Protein AF-A0A1Y3BWA6-F1 (afdb_monomer_lite)

Structure (mmCIF, N/CA/C/O backbone):
data_AF-A0A1Y3BWA6-F1
#
_entry.id   AF-A0A1Y3BWA6-F1
#
loop_
_atom_site.group_PDB
_atom_site.id
_atom_site.type_symbol
_atom_site.label_atom_id
_atom_site.label_alt_id
_atom_site.label_comp_id
_atom_site.label_asym_id
_atom_site.label_entity_id
_atom_site.label_seq_id
_atom_site.pdbx_PDB_ins_code
_atom_site.Cartn_x
_atom_site.Cartn_y
_atom_site.Cartn_z
_atom_site.occupancy
_atom_site.B_iso_or_equiv
_atom_site.auth_seq_id
_atom_site.auth_comp_id
_atom_site.auth_asym_id
_atom_site.auth_atom_id
_atom_site.pdbx_PDB_model_num
ATOM 1 N N . MET A 1 1 ? -6.007 6.193 -4.474 1.00 77.12 1 MET A N 1
ATOM 2 C CA . MET A 1 1 ? -5.509 5.708 -5.780 1.00 77.12 1 MET A CA 1
ATOM 3 C C . MET A 1 1 ? -4.002 5.804 -5.734 1.00 77.12 1 MET A C 1
ATOM 5 O O . MET A 1 1 ? -3.511 6.867 -5.378 1.00 77.12 1 MET A O 1
ATOM 9 N N . VAL A 1 2 ? -3.301 4.713 -6.017 1.00 83.81 2 VAL A N 1
ATOM 10 C CA . VAL A 1 2 ? -1.838 4.628 -5.932 1.00 83.81 2 VAL A CA 1
ATOM 11 C C . VAL A 1 2 ? -1.287 4.510 -7.344 1.00 83.81 2 VAL A C 1
ATOM 13 O O . VAL A 1 2 ? -1.851 3.779 -8.150 1.00 83.81 2 VAL A O 1
ATOM 16 N N . ASP A 1 3 ? -0.221 5.233 -7.663 1.00 89.31 3 ASP A N 1
ATOM 17 C CA . ASP A 1 3 ? 0.506 5.042 -8.919 1.00 89.31 3 ASP A CA 1
ATOM 18 C C . ASP A 1 3 ? 1.421 3.818 -8.783 1.00 89.31 3 ASP A C 1
ATOM 20 O O . ASP A 1 3 ? 2.412 3.867 -8.058 1.00 89.31 3 ASP A O 1
ATOM 24 N N . ALA A 1 4 ? 1.067 2.711 -9.438 1.00 89.81 4 ALA A N 1
ATOM 25 C CA . ALA A 1 4 ? 1.789 1.449 -9.309 1.00 89.81 4 ALA A CA 1
ATOM 26 C C . ALA A 1 4 ? 3.185 1.498 -9.952 1.00 89.81 4 ALA A C 1
ATOM 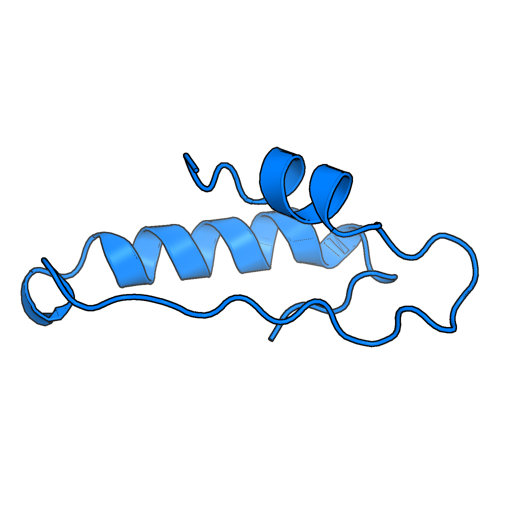28 O O . ALA A 1 4 ? 4.019 0.655 -9.638 1.00 89.81 4 ALA A O 1
ATOM 29 N N . ALA A 1 5 ? 3.456 2.464 -10.836 1.00 89.94 5 ALA A N 1
ATOM 30 C CA . ALA A 1 5 ? 4.751 2.624 -11.497 1.00 89.94 5 ALA A CA 1
ATOM 31 C C . ALA A 1 5 ? 5.688 3.608 -10.773 1.00 89.94 5 ALA A C 1
ATOM 33 O O . ALA A 1 5 ? 6.877 3.658 -11.081 1.00 89.94 5 ALA A O 1
ATOM 34 N N . ASP A 1 6 ? 5.186 4.375 -9.798 1.00 91.94 6 ASP A N 1
ATOM 35 C CA . ASP A 1 6 ? 5.974 5.354 -9.042 1.00 91.94 6 ASP A CA 1
ATOM 36 C C . ASP A 1 6 ? 6.317 4.834 -7.639 1.00 91.94 6 ASP A C 1
ATOM 38 O O . ASP A 1 6 ? 5.686 5.171 -6.634 1.00 91.94 6 ASP A O 1
ATOM 42 N N . HIS A 1 7 ? 7.367 4.016 -7.581 1.00 89.06 7 HIS A N 1
ATOM 43 C CA . HIS A 1 7 ? 7.812 3.322 -6.366 1.00 89.06 7 HIS A CA 1
ATOM 44 C C . HIS A 1 7 ? 8.211 4.296 -5.251 1.00 89.06 7 HIS A C 1
ATOM 46 O O . HIS A 1 7 ? 8.062 3.996 -4.071 1.00 89.06 7 HIS A O 1
ATOM 52 N N . SER A 1 8 ? 8.653 5.506 -5.609 1.00 91.50 8 SER A N 1
ATOM 53 C CA . SER A 1 8 ? 9.047 6.535 -4.640 1.00 91.50 8 SER A CA 1
ATOM 54 C C . SER A 1 8 ? 7.879 7.049 -3.792 1.00 91.50 8 SER A C 1
ATOM 56 O O . SER A 1 8 ? 8.081 7.529 -2.676 1.00 91.50 8 SER A O 1
ATOM 58 N N . LYS A 1 9 ? 6.645 6.929 -4.300 1.00 89.25 9 LYS A N 1
ATOM 59 C CA . LYS A 1 9 ? 5.422 7.400 -3.635 1.00 89.25 9 LYS A CA 1
ATOM 60 C C . LYS A 1 9 ? 4.698 6.323 -2.838 1.00 89.25 9 LYS A C 1
ATOM 62 O O . LYS A 1 9 ? 3.711 6.637 -2.168 1.00 89.25 9 LYS A O 1
ATOM 67 N N . ILE A 1 10 ? 5.166 5.079 -2.896 1.00 88.50 10 ILE A N 1
ATOM 68 C CA . ILE A 1 10 ? 4.528 3.939 -2.233 1.00 88.50 10 ILE A CA 1
ATOM 69 C C . ILE A 1 10 ? 4.533 4.121 -0.714 1.00 88.50 10 ILE A C 1
ATOM 71 O O . ILE A 1 10 ? 3.467 4.094 -0.104 1.00 88.50 10 ILE A O 1
ATOM 75 N N . GLU A 1 11 ? 5.679 4.443 -0.112 1.00 89.75 11 GLU A N 1
ATOM 76 C CA . GLU A 1 11 ? 5.773 4.645 1.344 1.00 89.75 11 GLU A CA 1
ATOM 77 C C . GLU A 1 11 ? 4.926 5.829 1.846 1.00 89.75 11 GLU A C 1
ATOM 79 O O . GLU A 1 11 ? 4.290 5.748 2.902 1.00 89.75 11 GLU A O 1
ATOM 84 N N . ALA A 1 12 ? 4.847 6.915 1.070 1.00 90.94 12 ALA A N 1
ATOM 85 C CA . ALA A 1 12 ? 3.969 8.041 1.391 1.00 90.94 12 ALA A CA 1
ATOM 86 C C . ALA A 1 12 ? 2.487 7.630 1.329 1.00 90.94 12 ALA A C 1
ATOM 88 O O . ALA A 1 12 ? 1.733 7.878 2.269 1.00 90.94 12 ALA A O 1
ATOM 89 N N . SER A 1 13 ? 2.089 6.929 0.262 1.00 91.12 13 SER A N 1
ATOM 90 C CA . SER A 1 13 ? 0.716 6.442 0.067 1.00 91.12 13 SER A CA 1
ATOM 91 C C . SER A 1 13 ? 0.292 5.462 1.164 1.00 91.12 13 SER A C 1
ATOM 93 O O . SER A 1 13 ? -0.827 5.537 1.668 1.00 91.12 13 SER A O 1
ATOM 95 N N . LYS A 1 14 ? 1.201 4.575 1.577 1.00 90.56 14 LYS A N 1
ATOM 96 C CA . LYS A 1 14 ? 1.026 3.662 2.709 1.00 90.56 14 LYS A CA 1
ATOM 97 C C . LYS A 1 14 ? 0.820 4.428 4.013 1.00 90.56 14 LYS A C 1
ATOM 99 O O . LYS A 1 14 ? -0.137 4.156 4.731 1.00 90.56 14 LYS A O 1
ATOM 104 N N . THR A 1 15 ? 1.680 5.401 4.312 1.00 91.50 15 THR A N 1
ATOM 105 C CA . THR A 1 15 ? 1.566 6.215 5.535 1.00 91.50 15 THR A CA 1
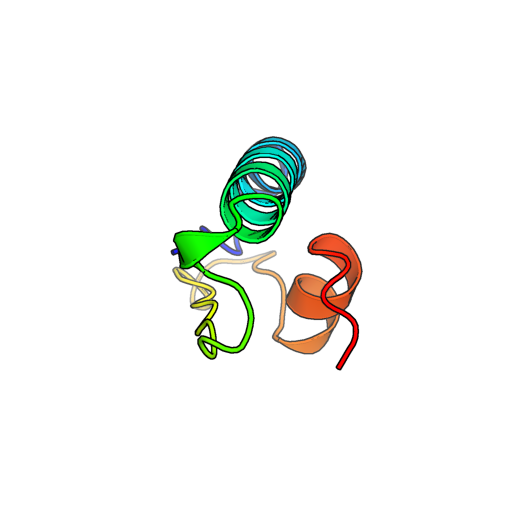ATOM 106 C C . THR A 1 15 ? 0.214 6.924 5.604 1.00 91.50 15 THR A C 1
ATOM 108 O O . THR A 1 15 ? -0.454 6.894 6.638 1.00 91.50 15 THR A O 1
ATOM 111 N N . GLU A 1 16 ? -0.230 7.513 4.493 1.00 91.69 16 GLU A N 1
ATOM 112 C CA . GLU A 1 16 ? -1.545 8.148 4.405 1.00 91.69 16 GLU A CA 1
ATOM 113 C C . GLU A 1 16 ? -2.689 7.144 4.580 1.00 91.69 16 GLU A C 1
ATOM 115 O O . GLU A 1 16 ? -3.622 7.419 5.336 1.00 91.69 16 GLU A O 1
ATOM 120 N N . LEU A 1 17 ? -2.615 5.971 3.939 1.00 91.38 17 LEU A N 1
ATOM 121 C CA . LEU A 1 17 ? -3.626 4.919 4.062 1.00 91.38 17 LEU A CA 1
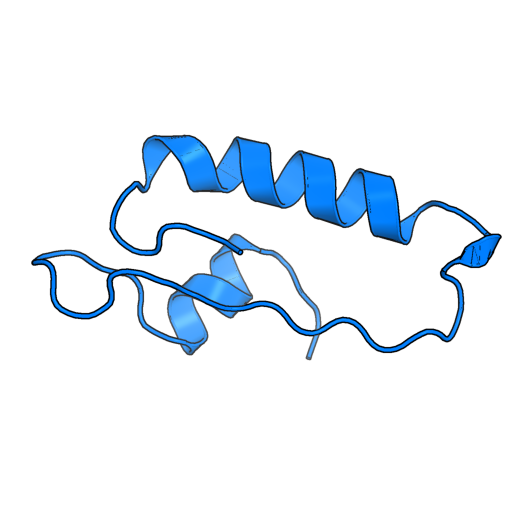ATOM 122 C C . LEU A 1 17 ? -3.781 4.457 5.514 1.00 91.38 17 LEU A C 1
ATOM 124 O O . LEU A 1 17 ? -4.895 4.449 6.032 1.00 91.38 17 LEU A O 1
ATOM 128 N N . HIS A 1 18 ? -2.682 4.125 6.195 1.00 90.69 18 HIS A N 1
ATOM 129 C CA . HIS A 1 18 ? -2.718 3.708 7.603 1.00 90.69 18 HIS A CA 1
ATOM 130 C C . HIS A 1 18 ? -3.185 4.846 8.520 1.00 90.69 18 HIS A C 1
ATOM 132 O O . HIS A 1 18 ? -3.972 4.621 9.439 1.00 90.69 18 HIS A O 1
ATOM 138 N N . GLY A 1 19 ? -2.793 6.088 8.223 1.00 91.81 19 GLY A N 1
ATOM 139 C CA . GLY A 1 19 ? -3.313 7.275 8.900 1.00 91.81 19 GLY A CA 1
ATOM 140 C C . GLY A 1 19 ? -4.830 7.428 8.751 1.00 91.81 19 GLY A C 1
ATOM 141 O O . GLY A 1 19 ? -5.516 7.755 9.720 1.00 91.81 19 GLY A O 1
ATOM 142 N N . LEU A 1 20 ? -5.380 7.148 7.566 1.00 90.00 20 LEU A N 1
ATOM 143 C CA . LEU A 1 20 ? -6.826 7.120 7.343 1.00 90.00 20 LEU A CA 1
ATOM 144 C C . LEU A 1 20 ? -7.484 5.973 8.115 1.00 90.00 20 LEU A C 1
ATOM 146 O O . LEU A 1 20 ? -8.424 6.230 8.859 1.00 90.00 20 LEU A O 1
ATOM 150 N N . LEU A 1 21 ? -6.971 4.747 8.005 1.00 89.38 21 LEU A N 1
ATOM 151 C CA . LEU A 1 21 ? -7.535 3.568 8.674 1.00 89.38 21 LEU A CA 1
ATOM 152 C C . LEU A 1 21 ? -7.515 3.675 10.207 1.00 89.38 21 LEU A C 1
ATOM 154 O O . LEU A 1 21 ? -8.373 3.102 10.868 1.00 89.38 21 LEU A O 1
ATOM 158 N N . SER A 1 22 ? -6.592 4.453 10.781 1.00 90.56 22 SER A N 1
ATOM 159 C CA . SER A 1 22 ? -6.557 4.721 12.227 1.00 90.56 22 SER A CA 1
ATOM 160 C C . SER A 1 22 ? -7.708 5.599 12.744 1.00 90.56 22 SER A C 1
ATOM 162 O O . SER A 1 22 ? -7.872 5.749 13.956 1.00 90.56 22 SER A O 1
ATOM 164 N N . LYS A 1 23 ? -8.506 6.212 11.857 1.00 92.31 23 LYS A N 1
ATOM 165 C CA . LYS A 1 23 ? -9.613 7.091 12.251 1.00 92.31 23 LYS A CA 1
ATOM 166 C C . LYS A 1 23 ? -10.820 6.257 12.694 1.00 92.31 23 LYS A C 1
ATOM 168 O O . LYS A 1 23 ? -11.343 5.505 11.874 1.00 92.31 23 LYS A O 1
ATOM 173 N N . PRO A 1 24 ? -11.373 6.474 13.904 1.00 92.12 24 PRO A N 1
ATOM 174 C CA . PRO A 1 24 ? -12.516 5.701 14.405 1.00 92.12 24 PRO A CA 1
ATOM 175 C C . PRO A 1 24 ? -13.754 5.731 13.498 1.00 92.12 24 PRO A C 1
ATOM 177 O O . PRO A 1 24 ? -14.526 4.786 13.467 1.00 92.12 24 PRO A O 1
ATOM 180 N N . GLN A 1 25 ? -13.952 6.804 12.721 1.00 92.38 25 GLN A N 1
ATOM 181 C CA . GLN A 1 25 ? -15.095 6.899 11.800 1.00 92.38 25 GLN A CA 1
ATOM 182 C C . GLN A 1 25 ? -15.006 5.941 10.605 1.00 92.38 25 GLN A C 1
ATOM 184 O O . GLN A 1 25 ? -16.005 5.741 9.920 1.00 92.38 25 GLN A O 1
ATOM 189 N N . LEU A 1 26 ? -13.816 5.412 10.318 1.00 89.31 26 LEU A N 1
ATOM 190 C CA . LEU A 1 26 ? -13.571 4.473 9.227 1.00 89.31 26 LEU A CA 1
ATOM 191 C C . LEU A 1 26 ? -13.509 3.021 9.721 1.00 89.31 26 LEU A C 1
ATOM 193 O O . LEU A 1 26 ? -13.333 2.109 8.915 1.00 89.31 26 LEU A O 1
ATOM 197 N N . GLU A 1 27 ? -13.699 2.790 11.023 1.00 90.06 27 GLU A N 1
ATOM 198 C CA . GLU A 1 27 ? -13.763 1.448 11.593 1.00 90.06 27 GLU A CA 1
ATOM 199 C C . GLU A 1 27 ? -14.940 0.661 10.996 1.00 90.06 27 GLU A C 1
ATOM 201 O O . GLU A 1 27 ? -16.076 1.133 10.943 1.00 90.06 27 GLU A O 1
ATOM 206 N N . GLY A 1 28 ? -14.654 -0.544 10.498 1.00 87.44 28 GLY A N 1
ATOM 207 C CA . GLY A 1 28 ? -15.643 -1.409 9.848 1.00 87.44 28 GLY A CA 1
ATOM 208 C C . GLY A 1 28 ? -16.060 -0.979 8.436 1.00 87.44 28 GLY A C 1
ATOM 209 O O . GLY A 1 28 ? -16.850 -1.685 7.807 1.00 87.44 28 GLY A O 1
ATOM 210 N N . ILE A 1 29 ? -15.534 0.132 7.906 1.00 91.31 29 ILE A N 1
ATOM 211 C CA . ILE A 1 29 ? -15.809 0.564 6.533 1.00 91.31 29 ILE A CA 1
ATOM 212 C C . ILE A 1 29 ? -14.809 -0.111 5.584 1.00 91.31 29 ILE A C 1
ATOM 214 O O . ILE A 1 29 ? -13.600 0.065 5.743 1.00 91.31 29 ILE A O 1
ATOM 218 N N . PRO A 1 30 ? -15.273 -0.866 4.572 1.00 88.69 30 PRO A N 1
ATOM 219 C CA . PRO A 1 30 ? -14.378 -1.478 3.602 1.00 88.69 30 PRO A CA 1
ATOM 220 C C . PRO A 1 30 ? -13.682 -0.407 2.756 1.00 88.69 30 PRO A C 1
ATOM 222 O O . PRO A 1 30 ? -14.305 0.558 2.307 1.00 88.69 30 PRO A O 1
ATOM 225 N N . VAL A 1 31 ? -12.392 -0.608 2.493 1.00 88.38 31 VAL A N 1
ATOM 226 C CA . VAL A 1 31 ? -11.576 0.294 1.674 1.00 88.38 31 VAL A CA 1
ATOM 227 C C . VAL A 1 31 ? -11.154 -0.408 0.389 1.00 88.38 31 VAL A C 1
ATOM 229 O O . VAL A 1 31 ? -10.678 -1.539 0.413 1.00 88.38 31 VAL A O 1
ATOM 232 N N . LEU A 1 32 ? -11.305 0.288 -0.740 1.00 89.19 32 LEU A N 1
ATOM 233 C CA . LEU A 1 32 ? -10.831 -0.156 -2.048 1.00 89.19 32 LEU A CA 1
ATOM 234 C C . LEU A 1 32 ? -9.533 0.573 -2.410 1.00 89.19 32 LEU A C 1
ATOM 236 O O . LEU A 1 32 ? -9.520 1.796 -2.573 1.00 89.19 32 LEU A O 1
ATOM 240 N N . VAL A 1 33 ? -8.452 -0.184 -2.589 1.00 88.38 33 VAL A N 1
ATOM 241 C CA . VAL A 1 33 ? -7.171 0.337 -3.082 1.00 88.38 33 VAL A CA 1
ATOM 242 C C . VAL A 1 33 ? -7.067 0.066 -4.581 1.00 88.38 33 VAL A C 1
ATOM 244 O O . VAL A 1 33 ? -7.149 -1.074 -5.023 1.00 88.38 33 VAL A O 1
ATOM 247 N N . LEU A 1 34 ? -6.892 1.128 -5.371 1.00 89.75 34 LEU A N 1
ATOM 248 C CA . LEU A 1 34 ? -6.720 1.050 -6.824 1.00 89.75 34 LEU A CA 1
ATOM 249 C C . LEU A 1 34 ? -5.269 1.355 -7.198 1.00 89.75 34 LEU A C 1
ATOM 251 O O . LEU A 1 34 ? -4.823 2.493 -7.004 1.00 89.75 34 LEU A O 1
ATOM 255 N N . GLY A 1 35 ? -4.573 0.355 -7.742 1.00 89.88 35 GLY A N 1
ATOM 256 C CA . GLY A 1 35 ? -3.272 0.501 -8.396 1.00 89.88 35 GLY A CA 1
ATOM 257 C C . GLY A 1 35 ? -3.443 0.994 -9.830 1.00 89.88 35 GLY A C 1
ATOM 258 O O . GLY A 1 35 ? -3.925 0.265 -10.693 1.00 89.88 35 GLY A O 1
ATOM 259 N N . ASN A 1 36 ? -3.091 2.249 -10.076 1.00 90.44 36 ASN A N 1
ATOM 260 C CA . ASN A 1 36 ? -3.202 2.922 -11.364 1.00 90.44 36 ASN A CA 1
ATOM 261 C C . ASN A 1 36 ? -1.889 2.819 -12.164 1.00 90.44 36 ASN A C 1
ATOM 263 O O . ASN A 1 36 ? -0.834 2.581 -11.584 1.00 90.44 36 ASN A O 1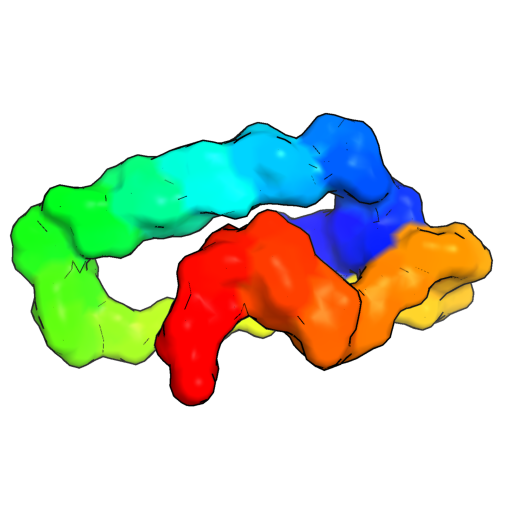
ATOM 267 N N . LYS A 1 37 ? -1.952 3.060 -13.480 1.00 89.69 37 LYS A N 1
ATOM 268 C CA . LYS A 1 37 ? -0.813 3.047 -14.424 1.00 89.69 37 LYS A CA 1
ATOM 269 C C . LYS A 1 37 ? -0.093 1.701 -14.584 1.00 89.69 37 LYS A C 1
ATOM 271 O O . LYS A 1 37 ? 1.119 1.645 -14.789 1.00 89.69 37 LYS A O 1
ATOM 276 N N . LYS A 1 38 ? -0.850 0.602 -14.515 1.00 87.50 38 LYS A N 1
ATOM 277 C CA . LYS A 1 38 ? -0.341 -0.766 -14.733 1.00 87.50 38 LYS A CA 1
ATOM 278 C C . LYS A 1 38 ? 0.194 -1.024 -16.149 1.00 87.50 38 LYS A C 1
ATOM 280 O O . LYS A 1 38 ? 0.827 -2.045 -16.385 1.00 87.50 38 LYS A O 1
ATOM 285 N N . ASP A 1 39 ? -0.083 -0.129 -17.088 1.00 90.19 39 ASP A N 1
ATOM 286 C 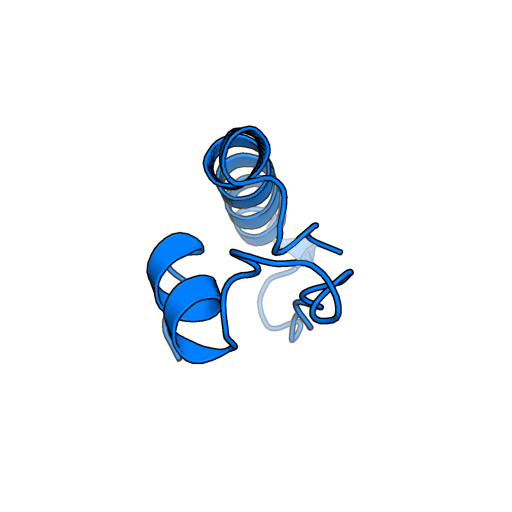CA . ASP A 1 39 ? 0.421 -0.152 -18.460 1.00 90.19 39 ASP A CA 1
ATOM 287 C C . ASP A 1 39 ? 1.913 0.207 -18.572 1.00 90.19 39 ASP A C 1
ATOM 289 O O . ASP A 1 39 ? 2.534 -0.081 -19.596 1.00 90.19 39 ASP A O 1
ATOM 293 N N . LEU A 1 40 ? 2.503 0.815 -17.538 1.00 91.44 40 LEU A N 1
ATOM 294 C CA . LEU A 1 40 ? 3.888 1.273 -17.573 1.00 91.44 40 LEU A CA 1
ATOM 295 C C . LEU A 1 40 ? 4.893 0.179 -17.163 1.00 91.44 40 LEU A C 1
ATOM 297 O O . LEU A 1 40 ? 4.613 -0.634 -16.278 1.00 91.44 40 LEU A O 1
ATOM 301 N N . PRO A 1 41 ? 6.109 0.179 -17.747 1.00 90.69 41 PRO A N 1
ATOM 302 C CA . PRO A 1 41 ? 7.179 -0.718 -17.325 1.00 90.69 41 PRO A CA 1
ATOM 303 C C . PRO A 1 41 ? 7.525 -0.522 -15.848 1.00 90.69 41 PRO A C 1
ATOM 305 O O . PRO A 1 41 ? 7.712 0.604 -15.393 1.00 90.69 41 PRO A O 1
ATOM 308 N N . GLY A 1 42 ? 7.652 -1.629 -15.117 1.00 88.00 42 GLY A N 1
ATOM 309 C CA . GLY A 1 42 ? 7.972 -1.600 -13.690 1.00 88.00 42 GLY A CA 1
ATOM 310 C C . GLY A 1 42 ? 6.783 -1.287 -12.781 1.00 88.00 42 GLY A C 1
ATOM 311 O O . GLY A 1 42 ? 6.991 -1.135 -11.581 1.00 88.00 42 GLY A O 1
ATOM 312 N N . ALA A 1 43 ? 5.555 -1.209 -13.306 1.00 92.81 43 ALA A N 1
ATOM 313 C CA . ALA A 1 43 ? 4.369 -1.114 -12.466 1.00 92.81 43 ALA A CA 1
ATOM 314 C C . ALA A 1 43 ? 4.212 -2.355 -11.575 1.00 92.81 43 ALA A C 1
ATOM 316 O O . ALA A 1 43 ? 4.353 -3.485 -12.045 1.00 92.81 43 ALA A O 1
ATOM 317 N N . LEU A 1 44 ? 3.902 -2.129 -10.298 1.00 91.75 44 LEU A N 1
ATOM 318 C CA . LEU A 1 44 ? 3.590 -3.188 -9.346 1.00 91.75 44 LEU A CA 1
ATOM 319 C C . LEU A 1 44 ? 2.316 -3.930 -9.775 1.00 91.75 44 LEU A C 1
ATOM 321 O O . LEU A 1 44 ? 1.312 -3.317 -10.161 1.00 91.75 44 LEU A O 1
ATOM 325 N N . ASP A 1 45 ? 2.350 -5.256 -9.687 1.00 90.19 45 ASP A N 1
ATOM 326 C CA . ASP A 1 45 ? 1.150 -6.078 -9.797 1.00 90.19 45 ASP A CA 1
ATOM 327 C C . ASP A 1 45 ? 0.291 -6.000 -8.520 1.00 90.19 45 ASP A C 1
ATOM 329 O O . ASP A 1 45 ? 0.636 -5.336 -7.540 1.00 90.19 45 ASP A O 1
ATOM 333 N N . GLU A 1 46 ? -0.876 -6.645 -8.535 1.00 88.38 46 GLU A N 1
ATOM 334 C CA . GLU A 1 46 ? -1.808 -6.642 -7.408 1.00 88.38 46 GLU A CA 1
ATOM 335 C C . GLU A 1 46 ? -1.153 -7.150 -6.123 1.00 88.38 46 GLU A C 1
ATOM 337 O O . GLU A 1 46 ? -1.339 -6.551 -5.067 1.00 88.38 46 GLU A O 1
ATOM 342 N N . LYS A 1 47 ? -0.387 -8.241 -6.210 1.00 88.56 47 LYS A N 1
ATOM 343 C CA . LYS A 1 47 ? 0.208 -8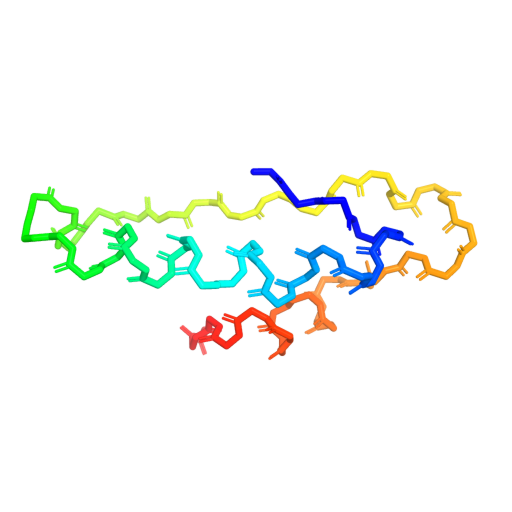.890 -5.044 1.00 88.56 47 LYS A CA 1
ATOM 344 C C . LYS A 1 47 ? 1.327 -8.035 -4.465 1.00 88.56 47 LYS A C 1
ATOM 346 O O . LYS A 1 47 ? 1.362 -7.819 -3.261 1.00 88.56 47 LYS A O 1
ATOM 351 N N . GLN A 1 48 ? 2.184 -7.494 -5.323 1.00 91.31 48 GLN A N 1
ATOM 352 C CA . GLN A 1 48 ? 3.233 -6.569 -4.917 1.00 91.31 48 GLN A CA 1
ATOM 353 C C . GLN A 1 48 ? 2.640 -5.315 -4.272 1.00 91.31 48 GLN A C 1
ATOM 355 O O . GLN A 1 48 ? 3.131 -4.868 -3.245 1.00 91.31 48 GLN A O 1
ATOM 360 N N . LEU A 1 49 ? 1.555 -4.768 -4.828 1.00 89.19 49 LEU A N 1
ATOM 361 C CA . LEU A 1 49 ? 0.897 -3.599 -4.251 1.00 89.19 49 LEU A CA 1
ATOM 362 C C . LEU A 1 49 ? 0.275 -3.901 -2.879 1.00 89.19 49 LEU A C 1
ATOM 364 O O . LEU A 1 49 ? 0.318 -3.051 -1.994 1.00 89.19 49 LEU A O 1
ATOM 368 N N . ILE A 1 50 ? -0.293 -5.096 -2.695 1.00 89.00 50 ILE A N 1
ATOM 369 C CA . ILE A 1 50 ? -0.804 -5.574 -1.401 1.00 89.00 50 ILE A CA 1
ATOM 370 C C . ILE A 1 50 ? 0.332 -5.661 -0.377 1.00 89.00 50 ILE A C 1
ATOM 372 O O . ILE A 1 50 ? 0.213 -5.092 0.713 1.00 89.00 50 ILE A O 1
ATOM 376 N N . ASP A 1 51 ? 1.427 -6.325 -0.754 1.00 90.06 51 ASP A N 1
ATOM 377 C CA . ASP A 1 51 ? 2.596 -6.538 0.101 1.00 90.06 51 ASP A CA 1
ATOM 378 C C . ASP A 1 51 ? 3.215 -5.190 0.520 1.00 90.06 51 ASP A C 1
ATOM 380 O O . ASP A 1 51 ? 3.437 -4.943 1.705 1.00 90.06 51 ASP A O 1
ATOM 384 N N . GLU A 1 52 ? 3.404 -4.272 -0.433 1.00 89.62 52 GLU A N 1
ATOM 385 C CA . GLU A 1 52 ? 3.957 -2.934 -0.191 1.00 89.62 52 GLU A CA 1
ATOM 386 C C . GLU A 1 52 ? 3.046 -2.051 0.675 1.00 89.62 52 GLU A C 1
ATOM 388 O O . GLU A 1 52 ? 3.520 -1.251 1.482 1.00 89.62 52 GLU A O 1
ATOM 393 N N . MET A 1 53 ? 1.723 -2.187 0.550 1.00 87.19 53 MET A N 1
ATOM 394 C CA . MET A 1 53 ? 0.766 -1.392 1.330 1.00 87.19 53 MET A CA 1
ATOM 395 C C . MET A 1 53 ? 0.521 -1.946 2.738 1.00 87.19 53 MET A C 1
ATOM 397 O O . MET A 1 53 ? -0.120 -1.273 3.552 1.00 87.19 53 MET A O 1
ATOM 401 N N . TYR A 1 54 ? 1.042 -3.140 3.052 1.00 81.00 54 TYR A N 1
ATOM 402 C CA . TYR A 1 54 ? 0.797 -3.855 4.313 1.00 81.00 54 TYR A CA 1
ATOM 403 C C . TYR A 1 54 ? -0.698 -3.955 4.633 1.00 81.00 54 TYR A C 1
ATOM 405 O O . TYR A 1 54 ? -1.128 -3.821 5.783 1.00 81.00 54 TYR A O 1
ATOM 413 N N . VAL A 1 55 ? -1.510 -4.140 3.594 1.00 73.88 55 VAL A N 1
ATOM 414 C CA . VAL A 1 55 ? -2.933 -4.410 3.759 1.00 73.88 55 VAL A CA 1
ATOM 415 C C . VAL A 1 55 ? -3.065 -5.901 4.033 1.00 73.88 55 VAL A C 1
ATOM 417 O O . VAL A 1 55 ? -2.861 -6.725 3.149 1.00 73.88 55 VAL A O 1
ATOM 420 N N . ASN A 1 56 ? -3.330 -6.256 5.291 1.00 60.31 56 ASN A N 1
ATOM 421 C CA . ASN A 1 56 ? -3.626 -7.640 5.649 1.00 60.31 56 ASN A CA 1
ATOM 422 C C . ASN A 1 56 ? -4.928 -8.041 4.939 1.00 60.31 56 ASN A C 1
ATOM 424 O O . ASN A 1 56 ? -5.994 -7.530 5.289 1.00 60.31 56 ASN A O 1
ATOM 428 N N . LEU A 1 57 ? -4.816 -8.905 3.930 1.00 51.16 57 LEU A N 1
ATOM 429 C CA . LEU A 1 57 ? -5.935 -9.570 3.259 1.00 51.16 57 LEU A CA 1
ATOM 430 C C . LEU A 1 57 ? -6.150 -10.967 3.839 1.00 51.16 57 LEU A C 1
ATOM 432 O O . LEU A 1 57 ? -5.139 -11.654 4.110 1.00 51.16 57 LEU A O 1
#

Foldseek 3Di:
DAAQQCPVCLVVVLVVVVVVCPDPVCVPPDDDDDHPDPVDPRGDDPVRSCVSSVPDD

Sequence (57 aa):
MVDAADHSKIEASKTELHGLLSKPQLEGIPVLVLGNKKDLPGALDEKQLIDEMYVNL

Organism: Euroglyphus maynei (NCBI:txid6958)

pLDDT: mean 88.09, std 7.04, range [51.16, 92.81]

InterPro domains:
  IPR006689 Small GTPase superfamily, ARF/SAR type [PF00025] (1-52)
  IPR027417 P-loop containing nucleoside triphosphate hydrolase [G3DSA:3.40.50.300] (1-57)
  IPR027417 P-loop containing nucleoside triphosphate hydrolase [SSF52540] (1-51)

Radius of gyration: 11.74 Å; chains: 1; bounding box: 25×18×33 Å

Secondary structure (DSSP, 8-state):
-EETT-GGGHHHHHHHHHHHHTSGGGTT------EE-TTSTT---HHHHHHHHT---